Protein AF-A0A849QTW0-F1 (afdb_monomer_lite)

pLDDT: mean 86.09, std 13.55, range [34.03, 97.44]

Secondary structure (DSSP, 8-state):
-----GGGGSTT--HHHHHHHHHHHSSHHHHHHHHHTT-HHHHHTSTT--HHHHHHHHHHHHTSSSS--HHHH--SHHHHHHH-

Sequence (84 aa):
MSRMSEIREIPGIGEKTARRLIEHFGSEDAVLDAFKRHDVAAIAGAPGVGQKNAVTLVQGFIFRDENFSPDDFLKTKEAWRVYR

Foldseek 3Di:
DPDPQPLCLQPPDDPVLQVQLCVLQVHSVSSVVCLVVLVLVSSCPGPPQHSVNSNVRSQSSVCSPPPDDVCNVQVDPVSVVVVD

Structure (mmCIF, N/CA/C/O backbone):
data_AF-A0A849QTW0-F1
#
_entry.id   AF-A0A849QTW0-F1
#
loop_
_atom_site.group_PDB
_atom_site.id
_atom_site.type_symbol
_atom_site.label_atom_id
_atom_site.label_alt_id
_atom_site.label_comp_id
_atom_site.label_asym_id
_atom_site.label_entity_id
_atom_site.label_seq_id
_atom_site.pdbx_PDB_ins_code
_atom_site.Cartn_x
_atom_site.Cartn_y
_atom_site.Cartn_z
_atom_site.occupancy
_atom_site.B_iso_or_equiv
_atom_site.auth_seq_id
_atom_site.auth_comp_id
_atom_site.auth_asym_id
_atom_site.auth_atom_id
_atom_site.pdbx_PDB_model_num
ATOM 1 N N . MET A 1 1 ? 3.358 -1.578 24.815 1.00 34.03 1 MET A N 1
ATOM 2 C CA . MET A 1 1 ? 4.094 -1.939 23.584 1.00 34.03 1 MET A CA 1
ATOM 3 C C . MET A 1 1 ? 3.122 -1.769 22.427 1.00 34.03 1 MET A C 1
ATOM 5 O O . MET A 1 1 ? 2.223 -2.591 22.314 1.00 34.03 1 MET A O 1
ATOM 9 N N . SER A 1 2 ? 3.197 -0.678 21.653 1.00 43.09 2 SER A N 1
ATOM 10 C CA . SER A 1 2 ? 2.346 -0.556 20.457 1.00 43.09 2 SER A CA 1
ATOM 11 C C . SER A 1 2 ? 2.749 -1.644 19.476 1.00 43.09 2 SER A C 1
ATOM 13 O O . SER A 1 2 ? 3.912 -1.708 19.083 1.00 43.09 2 SER A O 1
ATOM 15 N N . ARG A 1 3 ? 1.802 -2.511 19.117 1.00 50.66 3 ARG A N 1
ATOM 16 C CA . ARG A 1 3 ? 1.955 -3.451 18.008 1.00 50.66 3 ARG A CA 1
ATOM 17 C C . ARG A 1 3 ? 2.265 -2.604 16.770 1.00 50.66 3 ARG A C 1
ATOM 19 O O . ARG A 1 3 ? 1.459 -1.749 16.413 1.00 50.66 3 ARG A O 1
ATOM 26 N N . MET A 1 4 ? 3.457 -2.740 16.192 1.00 57.12 4 MET A N 1
ATOM 27 C CA . MET A 1 4 ? 3.716 -2.184 14.863 1.00 57.12 4 MET A CA 1
ATOM 28 C C . MET A 1 4 ? 2.722 -2.861 13.917 1.00 57.12 4 MET A C 1
ATOM 30 O O . MET A 1 4 ? 2.674 -4.087 13.876 1.00 57.12 4 MET A O 1
ATOM 34 N N . SER A 1 5 ? 1.864 -2.073 13.270 1.00 72.12 5 SER A N 1
ATOM 35 C CA . SER A 1 5 ? 0.923 -2.573 12.268 1.00 72.12 5 SER A CA 1
ATOM 36 C C . SER A 1 5 ? 1.692 -3.089 11.056 1.00 72.12 5 SER A C 1
ATOM 38 O O . SER A 1 5 ? 2.632 -2.433 10.605 1.00 72.12 5 SER A O 1
ATOM 40 N N . GLU A 1 6 ? 1.289 -4.240 10.522 1.00 83.62 6 GLU A N 1
ATOM 41 C CA . GLU A 1 6 ? 1.912 -4.907 9.366 1.00 83.62 6 GLU A CA 1
ATOM 42 C C . GLU A 1 6 ? 1.885 -3.992 8.131 1.00 83.62 6 GLU A C 1
ATOM 44 O O . GLU A 1 6 ? 2.810 -3.956 7.323 1.00 83.62 6 GLU A O 1
ATOM 49 N N . ILE A 1 7 ? 0.864 -3.136 8.033 1.00 90.12 7 ILE A N 1
ATOM 50 C CA . ILE A 1 7 ? 0.751 -2.136 6.963 1.00 90.12 7 ILE A CA 1
ATOM 51 C C . ILE A 1 7 ? 1.923 -1.136 6.993 1.00 90.12 7 ILE A C 1
ATOM 53 O O . ILE A 1 7 ? 2.308 -0.600 5.956 1.00 90.12 7 ILE A O 1
ATOM 57 N N . ARG A 1 8 ? 2.526 -0.865 8.158 1.00 92.44 8 ARG A N 1
ATOM 58 C CA . ARG A 1 8 ? 3.671 0.059 8.270 1.00 92.44 8 ARG A CA 1
ATOM 59 C C . ARG A 1 8 ? 4.988 -0.536 7.783 1.00 92.44 8 ARG A C 1
ATOM 61 O O . ARG A 1 8 ? 5.957 0.206 7.654 1.00 92.44 8 ARG A O 1
ATOM 68 N N . GLU A 1 9 ? 5.031 -1.837 7.525 1.00 89.31 9 GLU A N 1
ATOM 69 C CA . GLU A 1 9 ?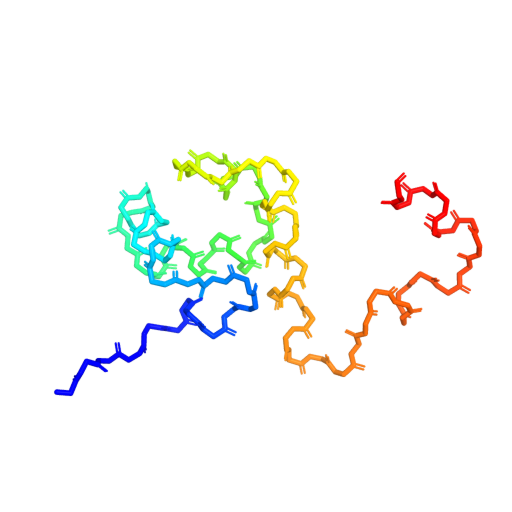 6.177 -2.484 6.886 1.00 89.31 9 GLU A CA 1
ATOM 70 C C . GLU A 1 9 ? 6.184 -2.237 5.370 1.00 89.31 9 GLU A C 1
ATOM 72 O O . GLU A 1 9 ? 7.203 -2.430 4.714 1.00 89.31 9 GLU A O 1
ATOM 77 N N . ILE A 1 10 ? 5.069 -1.755 4.805 1.00 90.12 10 ILE A N 1
ATOM 78 C CA . ILE A 1 10 ? 4.978 -1.383 3.394 1.00 90.12 10 ILE 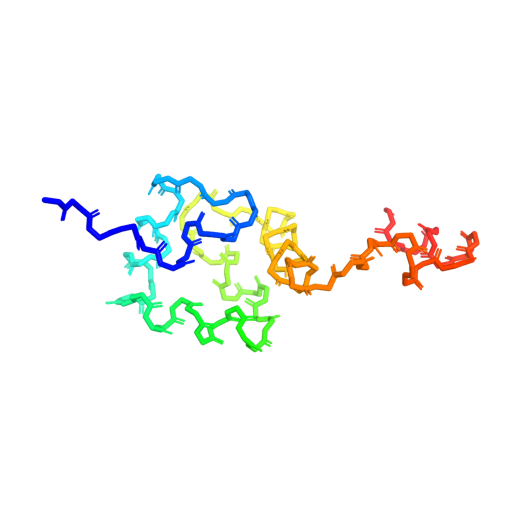A CA 1
ATOM 79 C C . ILE A 1 10 ? 5.761 -0.078 3.159 1.00 90.12 10 ILE A C 1
ATOM 81 O O . ILE A 1 10 ? 5.434 0.956 3.761 1.00 90.12 10 ILE A O 1
ATOM 85 N N . PRO A 1 11 ? 6.763 -0.077 2.256 1.00 89.38 11 PRO A N 1
ATOM 86 C CA . PRO A 1 11 ? 7.521 1.120 1.919 1.00 89.38 11 PRO A CA 1
ATOM 87 C C . PRO A 1 11 ? 6.616 2.289 1.511 1.00 89.38 11 PRO A C 1
ATOM 89 O O . PRO A 1 11 ? 5.717 2.155 0.683 1.00 89.38 11 PRO A O 1
ATOM 92 N N . GLY A 1 12 ? 6.861 3.459 2.102 1.00 90.88 12 GLY A N 1
ATOM 93 C CA . GLY A 1 12 ? 6.058 4.664 1.865 1.00 90.88 12 GLY A CA 1
ATOM 94 C C . GLY A 1 12 ? 4.847 4.828 2.792 1.00 90.88 12 GLY A C 1
ATOM 95 O O . GLY A 1 12 ? 4.207 5.883 2.758 1.00 90.88 12 GLY A O 1
ATOM 96 N N . ILE A 1 13 ? 4.555 3.864 3.675 1.00 93.75 13 ILE A N 1
ATOM 97 C CA . ILE A 1 13 ? 3.469 3.982 4.657 1.00 93.75 13 ILE A CA 1
ATOM 98 C C . ILE A 1 13 ? 3.998 4.378 6.039 1.00 93.75 13 ILE A C 1
ATOM 100 O O . ILE A 1 13 ? 4.510 3.576 6.812 1.00 93.75 13 ILE A O 1
ATOM 104 N N . GLY A 1 14 ? 3.793 5.649 6.390 1.00 92.50 14 GLY A N 1
ATOM 105 C CA . GLY A 1 14 ? 3.944 6.138 7.762 1.00 92.50 14 GLY A CA 1
ATOM 106 C C . GLY A 1 14 ? 2.649 6.044 8.577 1.00 92.50 14 GLY A C 1
ATOM 107 O O . GLY A 1 14 ? 1.571 5.801 8.039 1.00 92.50 14 GLY A O 1
ATOM 108 N N . GLU A 1 15 ? 2.734 6.352 9.874 1.00 92.75 15 GLU A N 1
ATOM 109 C CA . GLU A 1 15 ? 1.616 6.307 10.839 1.00 92.75 15 GLU A CA 1
ATOM 110 C C . GLU A 1 15 ? 0.335 6.999 10.336 1.00 92.75 15 GLU A C 1
ATOM 112 O O . GLU A 1 15 ? -0.762 6.451 10.400 1.00 92.75 15 GLU A O 1
ATOM 117 N N . LYS A 1 16 ? 0.470 8.212 9.781 1.00 92.94 16 LYS A N 1
ATOM 118 C CA . LYS A 1 16 ? -0.674 8.987 9.274 1.00 92.94 16 LYS A CA 1
ATOM 119 C C . LYS A 1 16 ? -1.353 8.303 8.090 1.00 92.94 16 LYS A C 1
ATOM 121 O O . LYS A 1 16 ? -2.573 8.357 7.993 1.00 92.94 16 LYS A O 1
ATOM 126 N N . THR A 1 17 ? -0.574 7.704 7.194 1.00 94.44 17 THR A N 1
ATOM 127 C CA . THR A 1 17 ? -1.096 7.005 6.016 1.00 94.44 17 THR A CA 1
ATOM 128 C C . THR A 1 17 ? -1.753 5.695 6.433 1.00 94.44 17 THR A C 1
ATOM 130 O O . THR A 1 17 ? -2.884 5.449 6.029 1.00 94.44 17 THR A O 1
ATOM 133 N N . ALA A 1 18 ? -1.108 4.921 7.314 1.00 95.19 18 ALA A N 1
ATOM 134 C CA . ALA A 1 18 ? -1.665 3.683 7.859 1.00 95.19 18 ALA A CA 1
ATOM 135 C C . ALA A 1 18 ? -3.028 3.931 8.518 1.00 95.19 18 ALA A C 1
ATOM 137 O O . ALA A 1 18 ? -4.007 3.268 8.192 1.00 95.19 18 ALA A O 1
ATOM 138 N N . ARG A 1 19 ? -3.119 4.958 9.372 1.00 94.50 19 ARG A N 1
ATOM 139 C CA . ARG A 1 19 ? -4.372 5.325 10.033 1.00 94.50 19 ARG A CA 1
ATOM 140 C C . ARG A 1 19 ? -5.481 5.678 9.042 1.00 94.50 19 ARG A C 1
ATOM 142 O O . ARG A 1 19 ? -6.583 5.171 9.184 1.00 94.50 19 ARG A O 1
ATOM 149 N N . ARG A 1 20 ? -5.202 6.505 8.029 1.00 95.06 20 ARG A N 1
ATOM 150 C CA . ARG A 1 20 ? -6.211 6.890 7.023 1.00 95.06 20 ARG A CA 1
ATOM 151 C C . ARG A 1 20 ? -6.688 5.707 6.189 1.00 95.06 20 ARG A C 1
ATOM 153 O O . ARG A 1 20 ? -7.861 5.650 5.846 1.00 95.06 20 ARG A O 1
ATOM 160 N N . LEU A 1 21 ? -5.789 4.780 5.865 1.00 96.25 21 LEU A N 1
ATOM 161 C CA . LEU A 1 21 ? -6.145 3.550 5.163 1.00 96.25 21 LEU A CA 1
ATOM 162 C C . LEU A 1 21 ? -7.058 2.684 6.037 1.00 96.25 21 LEU A C 1
ATOM 164 O O . LEU A 1 21 ? -8.124 2.294 5.582 1.00 96.25 21 LEU A O 1
ATOM 168 N N . ILE A 1 22 ? -6.708 2.460 7.305 1.00 96.19 22 ILE A N 1
ATOM 169 C CA . ILE A 1 22 ? -7.552 1.689 8.231 1.00 96.19 22 ILE A CA 1
ATOM 170 C C . ILE A 1 22 ? -8.912 2.372 8.435 1.00 96.19 22 ILE A C 1
ATOM 172 O O . ILE A 1 22 ? -9.936 1.701 8.395 1.00 96.1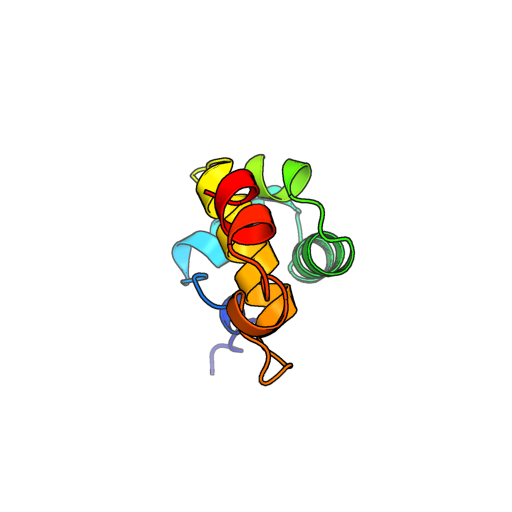9 22 ILE A O 1
ATOM 176 N N . GLU A 1 23 ? -8.945 3.697 8.602 1.00 95.56 23 GLU A N 1
ATOM 177 C CA . GLU A 1 23 ? -10.190 4.474 8.703 1.00 95.56 23 GLU A CA 1
ATOM 178 C C . GLU A 1 23 ? -11.052 4.341 7.428 1.00 95.56 23 GLU A C 1
ATOM 180 O O . GLU A 1 23 ? -12.272 4.258 7.526 1.00 95.56 23 GLU A O 1
ATOM 185 N N . HIS A 1 24 ? -10.438 4.287 6.239 1.00 96.69 24 HIS A N 1
ATOM 186 C CA . HIS A 1 24 ? -11.144 4.155 4.960 1.00 96.69 24 HIS A CA 1
ATOM 187 C C . HIS A 1 24 ? -11.680 2.737 4.705 1.00 96.69 24 HIS A C 1
ATOM 189 O O . HIS A 1 24 ? -12.822 2.579 4.283 1.00 96.69 24 HIS A O 1
ATOM 195 N N . PHE A 1 25 ? -10.865 1.712 4.962 1.00 96.62 25 PHE A N 1
ATOM 196 C CA . PHE A 1 25 ? -11.192 0.305 4.696 1.00 96.62 25 PHE A CA 1
ATOM 197 C C . PHE A 1 25 ? -11.891 -0.395 5.876 1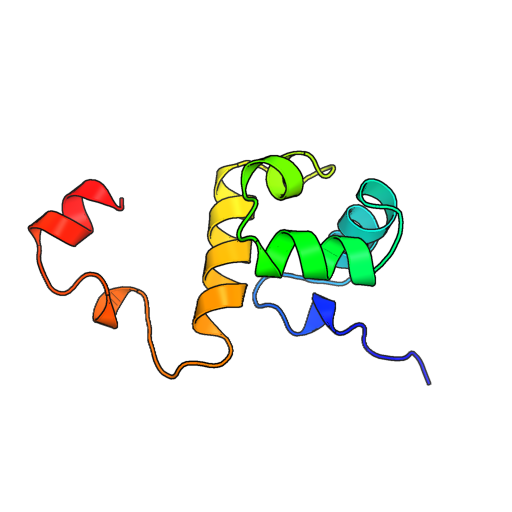.00 96.62 25 PHE A C 1
ATOM 199 O O . PHE A 1 25 ? -12.404 -1.502 5.729 1.00 96.62 25 PHE A O 1
ATOM 206 N N . GLY A 1 26 ? -11.909 0.226 7.056 1.00 96.44 26 GLY A N 1
ATOM 207 C CA . GLY A 1 26 ? -12.579 -0.262 8.263 1.00 96.44 26 GLY A CA 1
ATOM 208 C C . GLY A 1 26 ? -11.764 -1.239 9.118 1.00 96.44 26 GLY A C 1
ATOM 209 O O . GLY A 1 26 ? -12.113 -1.459 10.276 1.00 96.44 26 GLY A O 1
ATOM 210 N N . SER A 1 27 ? -10.679 -1.820 8.600 1.00 95.69 27 SER A N 1
ATOM 211 C CA . SER A 1 27 ? -9.773 -2.685 9.369 1.00 95.69 27 SER A CA 1
ATOM 212 C C . SER A 1 27 ? -8.398 -2.798 8.712 1.00 95.69 27 SER A C 1
ATOM 214 O O . SER A 1 27 ? -8.252 -2.531 7.521 1.00 95.69 27 SER A O 1
ATOM 216 N N . GLU A 1 28 ? -7.392 -3.222 9.479 1.00 94.88 28 GLU A N 1
ATOM 217 C CA . GLU A 1 28 ? -6.055 -3.511 8.948 1.00 94.88 28 GLU A CA 1
ATOM 218 C C . GLU A 1 28 ? -6.067 -4.676 7.943 1.00 94.88 28 GLU A C 1
ATOM 220 O O . GLU A 1 28 ? -5.477 -4.559 6.870 1.00 94.88 28 GLU A O 1
ATOM 225 N N . ASP A 1 29 ? -6.829 -5.737 8.217 1.00 95.88 29 ASP A N 1
ATOM 226 C CA . ASP A 1 29 ? -6.960 -6.885 7.311 1.00 95.88 29 ASP A CA 1
ATOM 227 C C . ASP A 1 29 ? -7.552 -6.493 5.950 1.00 95.88 29 ASP A C 1
ATOM 229 O O . ASP A 1 29 ? -7.079 -6.954 4.912 1.00 95.88 29 ASP A O 1
ATOM 233 N N . ALA A 1 30 ? -8.550 -5.602 5.932 1.00 97.06 30 ALA A N 1
ATOM 234 C CA . ALA A 1 30 ? -9.147 -5.109 4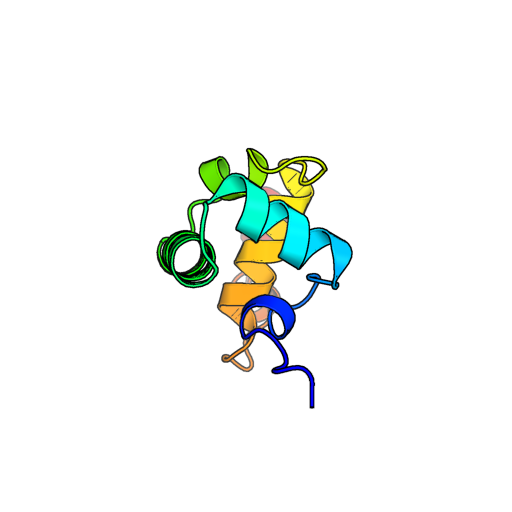.690 1.00 97.06 30 ALA A CA 1
ATOM 235 C C . ALA A 1 30 ? -8.160 -4.270 3.859 1.00 97.06 30 ALA A C 1
ATOM 237 O O . ALA A 1 30 ? -8.159 -4.358 2.631 1.00 97.06 30 ALA A O 1
ATOM 238 N N . VAL A 1 31 ? -7.285 -3.497 4.515 1.00 96.81 31 VAL A N 1
ATOM 239 C CA . VAL A 1 31 ? -6.196 -2.784 3.827 1.00 96.81 31 VAL A CA 1
ATOM 240 C C . VAL A 1 31 ? -5.225 -3.788 3.208 1.00 96.81 31 VAL A C 1
ATOM 242 O O . VAL A 1 31 ? -4.884 -3.665 2.032 1.00 96.81 31 VAL A O 1
ATOM 245 N N . LEU A 1 32 ? -4.797 -4.798 3.970 1.00 95.69 32 LEU A N 1
ATOM 246 C CA . LEU A 1 32 ? -3.883 -5.828 3.473 1.00 95.69 32 LEU A CA 1
ATOM 247 C C . LEU A 1 32 ? -4.498 -6.638 2.323 1.00 95.69 32 LEU A C 1
ATOM 249 O O . LEU A 1 32 ? -3.778 -6.971 1.385 1.00 95.69 32 LEU A O 1
ATOM 253 N N . ASP A 1 33 ? -5.803 -6.926 2.345 1.00 97.00 33 ASP A N 1
ATOM 254 C CA . ASP A 1 33 ? -6.492 -7.590 1.228 1.00 97.00 33 ASP A CA 1
ATOM 255 C C . ASP A 1 33 ? -6.479 -6.721 -0.041 1.00 97.00 33 ASP A C 1
ATOM 257 O O . ASP A 1 33 ? -6.183 -7.221 -1.127 1.00 97.00 33 ASP A O 1
ATOM 261 N N . ALA A 1 34 ? -6.694 -5.406 0.086 1.00 97.19 34 ALA A N 1
ATOM 262 C CA . ALA A 1 34 ? -6.588 -4.477 -1.042 1.00 97.19 34 ALA A CA 1
ATOM 263 C C . ALA A 1 34 ? -5.168 -4.443 -1.640 1.00 97.19 34 ALA A C 1
ATOM 265 O O . ALA A 1 34 ? -5.012 -4.472 -2.864 1.00 97.19 34 ALA A O 1
ATOM 266 N N . PHE A 1 35 ? -4.128 -4.455 -0.794 1.00 95.44 35 PHE A N 1
ATOM 267 C CA . PHE A 1 35 ? -2.737 -4.571 -1.247 1.00 95.44 35 PHE A CA 1
ATOM 268 C C . PHE A 1 35 ? -2.456 -5.918 -1.919 1.00 95.44 35 PHE A C 1
ATOM 270 O O . PHE A 1 35 ? -1.898 -5.930 -3.011 1.00 95.44 35 PHE A O 1
ATOM 277 N N . LYS A 1 36 ? -2.905 -7.040 -1.342 1.00 94.06 36 LYS A N 1
ATOM 278 C CA . LYS A 1 36 ? -2.747 -8.391 -1.922 1.00 94.06 36 LYS A CA 1
ATOM 279 C C . LYS A 1 36 ? -3.433 -8.542 -3.282 1.00 94.06 36 LYS A C 1
ATOM 281 O O . LYS A 1 36 ? -2.957 -9.297 -4.123 1.00 94.06 36 LYS A O 1
ATOM 286 N N . ARG A 1 37 ? -4.537 -7.828 -3.513 1.00 95.81 37 ARG A N 1
ATOM 287 C CA . ARG A 1 37 ? -5.242 -7.780 -4.808 1.00 95.81 37 ARG A CA 1
ATOM 288 C C . ARG A 1 37 ? -4.661 -6.759 -5.788 1.00 95.81 37 ARG A C 1
ATOM 290 O O . ARG A 1 37 ? -5.138 -6.683 -6.917 1.00 95.81 37 ARG A O 1
ATOM 297 N N . HIS A 1 38 ? -3.670 -5.974 -5.366 1.00 95.19 38 HIS A N 1
ATOM 298 C CA . HIS A 1 38 ? -3.120 -4.843 -6.113 1.00 95.19 38 HIS A CA 1
ATOM 299 C C . HIS A 1 38 ? -4.200 -3.833 -6.557 1.00 95.19 38 HIS A C 1
ATOM 301 O O . HIS A 1 38 ? -4.114 -3.257 -7.644 1.00 95.19 38 HIS A O 1
ATOM 307 N N . ASP A 1 39 ? -5.227 -3.606 -5.727 1.00 96.94 39 ASP A N 1
ATOM 308 C CA . ASP A 1 39 ? -6.345 -2.711 -6.046 1.00 96.94 39 ASP A CA 1
ATOM 309 C C . ASP A 1 39 ? -5.951 -1.235 -5.856 1.00 96.94 39 ASP A C 1
ATOM 311 O O . ASP A 1 39 ? -6.250 -0.577 -4.855 1.00 96.94 39 ASP A O 1
ATOM 315 N N . VAL A 1 40 ? -5.238 -0.706 -6.851 1.00 96.50 40 VAL A N 1
ATOM 316 C CA . VAL A 1 40 ? -4.774 0.688 -6.886 1.00 96.50 40 VAL A CA 1
ATOM 317 C C . VAL A 1 40 ? -5.941 1.673 -6.781 1.00 96.50 40 VAL A C 1
ATOM 319 O O . VAL A 1 40 ? -5.789 2.734 -6.174 1.00 96.50 40 VAL A O 1
ATOM 322 N N . ALA A 1 41 ? -7.098 1.346 -7.364 1.00 96.62 41 ALA A N 1
ATOM 323 C CA . ALA A 1 41 ? -8.255 2.233 -7.370 1.00 96.62 41 ALA A CA 1
ATOM 324 C C . ALA A 1 41 ? -8.838 2.384 -5.961 1.00 96.62 41 ALA A C 1
ATOM 326 O O . ALA A 1 41 ? -9.068 3.511 -5.520 1.00 96.62 41 ALA A O 1
ATOM 327 N N . ALA A 1 42 ? -9.001 1.274 -5.235 1.00 96.62 42 ALA A N 1
ATOM 328 C CA . ALA A 1 42 ? -9.439 1.303 -3.846 1.00 96.62 42 ALA A CA 1
ATOM 329 C C . ALA A 1 42 ? -8.440 2.059 -2.955 1.00 96.62 42 ALA A C 1
ATOM 331 O O . ALA A 1 42 ? -8.832 2.910 -2.159 1.00 96.62 42 ALA A O 1
ATOM 332 N N . ILE A 1 43 ? -7.134 1.825 -3.129 1.00 97.44 43 ILE A N 1
ATOM 333 C CA . ILE A 1 43 ? -6.089 2.500 -2.339 1.00 97.44 43 ILE A CA 1
ATOM 334 C C . ILE A 1 43 ? -6.066 4.013 -2.614 1.00 97.44 43 ILE A C 1
ATOM 336 O O . ILE A 1 43 ? -5.916 4.806 -1.683 1.00 97.44 43 ILE A O 1
ATOM 340 N N . ALA A 1 44 ? -6.266 4.433 -3.866 1.00 97.38 44 ALA A N 1
ATOM 341 C CA . ALA A 1 44 ? -6.384 5.844 -4.243 1.00 97.38 44 ALA A CA 1
ATOM 342 C C . ALA A 1 44 ? -7.675 6.517 -3.731 1.00 97.38 44 ALA A C 1
ATOM 344 O O . ALA A 1 44 ? -7.774 7.744 -3.749 1.00 97.38 44 ALA A O 1
ATOM 345 N N . GLY A 1 45 ? -8.668 5.740 -3.289 1.00 95.44 45 GLY A N 1
ATOM 346 C CA . GLY A 1 45 ? -9.888 6.252 -2.663 1.00 95.44 45 GLY A CA 1
ATOM 347 C C . GLY A 1 45 ? -9.674 6.763 -1.236 1.00 95.44 45 GLY A C 1
ATOM 348 O O . GLY A 1 45 ? -10.483 7.547 -0.732 1.00 95.44 45 GLY A O 1
ATOM 349 N N . ALA A 1 46 ? -8.575 6.368 -0.584 1.00 95.50 46 ALA A N 1
ATOM 350 C CA . ALA A 1 46 ? -8.292 6.770 0.783 1.00 95.50 46 ALA A CA 1
ATOM 351 C C . ALA A 1 46 ? -7.911 8.264 0.880 1.00 95.50 46 ALA A C 1
ATOM 353 O O . ALA A 1 46 ? -7.125 8.773 0.070 1.00 95.50 46 ALA A O 1
ATOM 354 N N . PRO A 1 47 ? -8.391 8.995 1.907 1.00 92.81 47 PRO A N 1
ATOM 355 C CA . PRO A 1 47 ? -8.083 10.412 2.072 1.00 92.81 47 PRO A CA 1
ATOM 356 C C . PRO A 1 47 ? -6.576 10.704 2.062 1.00 92.81 47 PRO A C 1
ATOM 358 O O . PRO A 1 47 ? -5.797 10.131 2.824 1.00 92.81 47 PRO A O 1
ATOM 361 N N . GLY A 1 48 ? -6.151 11.640 1.213 1.00 91.19 48 GLY A N 1
ATOM 362 C CA . GLY A 1 48 ? -4.743 12.031 1.098 1.00 91.19 48 GLY A CA 1
ATOM 363 C C . GLY A 1 48 ? -3.842 11.016 0.381 1.00 91.19 48 GLY A C 1
ATOM 364 O O . GLY A 1 48 ? -2.627 11.213 0.376 1.00 91.19 48 GLY A O 1
ATOM 365 N N . VAL A 1 49 ? -4.402 9.971 -0.238 1.00 94.06 49 VAL A N 1
ATOM 366 C CA . VAL A 1 49 ? -3.680 9.041 -1.117 1.00 94.06 49 VAL A CA 1
ATOM 367 C C . VAL A 1 49 ? -4.097 9.306 -2.564 1.00 94.06 49 VAL A C 1
ATOM 369 O O . VAL A 1 49 ? -5.093 8.794 -3.047 1.00 94.06 49 VAL A O 1
ATOM 372 N N . GLY A 1 50 ? -3.342 10.144 -3.277 1.00 93.69 50 GLY A N 1
ATOM 373 C CA . GLY A 1 50 ? -3.595 10.381 -4.703 1.00 93.69 50 GLY A CA 1
ATOM 374 C C . GLY A 1 50 ? -3.218 9.178 -5.575 1.00 93.69 50 GLY A C 1
ATOM 375 O O . GLY A 1 50 ? -2.401 8.355 -5.171 1.00 93.69 50 GLY A O 1
ATOM 376 N N . GLN A 1 51 ? -3.730 9.122 -6.809 1.00 93.88 51 GLN A N 1
ATOM 377 C CA . GLN A 1 51 ? -3.497 8.013 -7.754 1.00 93.88 51 GLN A CA 1
ATOM 378 C C . GLN A 1 51 ? -2.017 7.636 -7.913 1.00 93.88 51 GLN A C 1
ATOM 380 O O . GLN A 1 51 ? -1.661 6.468 -7.803 1.00 93.88 51 GLN A O 1
ATOM 385 N N . LYS A 1 52 ? -1.135 8.627 -8.109 1.00 92.50 52 LYS A N 1
ATOM 386 C CA . LYS A 1 52 ? 0.313 8.381 -8.220 1.00 92.50 52 LYS A CA 1
ATOM 387 C C . LYS A 1 52 ? 0.885 7.745 -6.953 1.00 92.50 52 LYS A C 1
ATOM 389 O O . LYS A 1 52 ? 1.665 6.809 -7.042 1.00 92.50 52 LYS A O 1
ATOM 394 N N . ASN A 1 53 ? 0.464 8.234 -5.786 1.00 94.69 53 ASN A N 1
ATOM 395 C CA . ASN A 1 53 ? 0.902 7.681 -4.511 1.00 94.69 53 ASN A CA 1
ATOM 396 C C . ASN A 1 53 ? 0.393 6.244 -4.334 1.00 94.69 53 ASN A C 1
ATOM 398 O O . ASN A 1 53 ? 1.164 5.380 -3.948 1.00 94.69 53 ASN A O 1
ATOM 402 N N . ALA A 1 54 ? -0.869 5.966 -4.676 1.00 96.19 54 ALA A N 1
ATOM 403 C CA . ALA A 1 54 ? -1.432 4.618 -4.609 1.00 96.19 54 ALA A CA 1
ATOM 404 C C . ALA A 1 54 ? -0.631 3.613 -5.450 1.00 96.19 54 ALA A C 1
ATOM 406 O O . ALA A 1 54 ? -0.280 2.549 -4.950 1.00 96.19 54 ALA A O 1
ATOM 407 N N . VAL A 1 55 ? -0.272 3.980 -6.687 1.00 94.31 55 VAL A N 1
ATOM 408 C CA . VAL A 1 55 ? 0.603 3.162 -7.544 1.00 94.31 55 VAL A CA 1
ATOM 409 C C . VAL A 1 55 ? 1.947 2.901 -6.860 1.00 94.31 55 VAL A C 1
ATOM 411 O O . VAL A 1 55 ? 2.360 1.750 -6.759 1.00 94.31 55 VAL A O 1
ATOM 414 N N . THR A 1 56 ? 2.602 3.943 -6.337 1.00 92.31 56 THR A N 1
ATOM 415 C CA . THR A 1 56 ? 3.889 3.805 -5.637 1.00 92.31 56 THR A CA 1
ATOM 416 C C . THR A 1 56 ? 3.792 2.907 -4.403 1.00 92.31 56 THR A C 1
ATOM 418 O O . THR A 1 56 ? 4.683 2.094 -4.179 1.00 92.31 56 THR A O 1
ATOM 421 N N . LEU A 1 57 ? 2.715 3.008 -3.620 1.00 94.25 57 LEU A N 1
ATOM 422 C CA . LEU A 1 57 ? 2.502 2.161 -2.445 1.00 94.25 57 LEU A CA 1
ATOM 423 C C . LEU A 1 57 ? 2.294 0.693 -2.833 1.00 94.25 57 LEU A C 1
ATOM 425 O O . LEU A 1 57 ? 2.880 -0.187 -2.210 1.00 94.25 57 LEU A O 1
ATOM 429 N N . VAL A 1 58 ? 1.491 0.417 -3.866 1.00 94.06 58 VAL A N 1
ATOM 430 C CA . VAL A 1 58 ? 1.265 -0.955 -4.357 1.00 94.06 58 VAL A CA 1
ATOM 431 C C . VAL A 1 58 ? 2.551 -1.554 -4.915 1.00 94.06 58 VAL A C 1
ATOM 433 O O . VAL A 1 58 ? 2.862 -2.704 -4.636 1.00 94.06 58 VAL A O 1
ATOM 436 N N . GLN A 1 59 ? 3.344 -0.772 -5.644 1.00 89.88 59 GLN A N 1
ATOM 437 C CA . GLN A 1 59 ? 4.665 -1.208 -6.101 1.00 89.88 59 GLN A CA 1
ATOM 438 C C . GLN A 1 59 ? 5.602 -1.487 -4.928 1.00 89.88 59 GLN A C 1
ATOM 440 O O . GLN A 1 59 ? 6.250 -2.526 -4.905 1.00 89.88 59 GLN A O 1
ATOM 445 N N . GLY A 1 60 ? 5.635 -0.598 -3.932 1.00 89.38 60 GLY A N 1
ATOM 446 C CA . GLY A 1 60 ? 6.391 -0.814 -2.701 1.00 89.38 60 GLY A CA 1
ATOM 447 C C . GLY A 1 60 ? 5.981 -2.104 -1.996 1.00 89.38 60 GLY A C 1
ATOM 448 O O . GLY A 1 60 ? 6.845 -2.812 -1.502 1.00 89.38 60 GLY A O 1
ATOM 449 N N . PHE A 1 61 ? 4.689 -2.441 -2.000 1.00 91.50 61 PHE A N 1
ATOM 450 C CA . PHE A 1 61 ? 4.182 -3.708 -1.477 1.00 91.50 61 PHE A CA 1
ATOM 451 C C . PHE A 1 61 ? 4.637 -4.920 -2.304 1.00 91.50 61 PHE A C 1
ATOM 453 O O . PHE A 1 61 ? 5.099 -5.893 -1.719 1.00 91.50 61 PHE A O 1
ATOM 460 N N . ILE A 1 62 ? 4.558 -4.855 -3.637 1.00 87.56 62 ILE A N 1
ATOM 461 C CA . ILE A 1 62 ? 4.982 -5.940 -4.542 1.00 87.56 62 ILE A CA 1
ATOM 462 C C . ILE A 1 62 ? 6.477 -6.243 -4.380 1.00 87.56 62 ILE A C 1
ATOM 464 O O . ILE A 1 62 ? 6.871 -7.399 -4.281 1.00 87.56 62 ILE A O 1
ATOM 468 N N . PHE A 1 63 ? 7.310 -5.204 -4.323 1.00 82.88 63 PHE A N 1
ATOM 469 C CA . PHE A 1 63 ? 8.768 -5.333 -4.320 1.00 82.88 63 PHE A CA 1
ATOM 470 C C . PHE A 1 63 ? 9.386 -5.420 -2.914 1.00 82.88 63 PHE A C 1
ATOM 472 O O . PHE A 1 63 ? 10.605 -5.384 -2.787 1.00 82.88 63 PHE A O 1
ATOM 479 N N . ARG A 1 64 ? 8.588 -5.498 -1.835 1.00 81.00 64 ARG A N 1
ATOM 480 C CA . ARG A 1 64 ? 9.137 -5.501 -0.461 1.00 81.00 64 ARG A CA 1
ATOM 481 C C . ARG A 1 64 ? 9.851 -6.804 -0.089 1.00 81.00 64 ARG A C 1
ATOM 483 O O . ARG A 1 64 ? 10.804 -6.763 0.681 1.00 81.00 64 ARG A O 1
ATOM 490 N N . ASP A 1 65 ? 9.360 -7.931 -0.606 1.00 67.12 65 ASP A N 1
ATOM 491 C CA . ASP A 1 65 ? 9.814 -9.285 -0.248 1.00 67.12 65 ASP A CA 1
ATOM 492 C C . ASP A 1 65 ? 10.705 -9.905 -1.335 1.00 67.12 65 ASP A C 1
ATOM 494 O O . ASP A 1 65 ? 11.374 -10.917 -1.119 1.00 67.12 65 ASP A O 1
ATOM 498 N N . GLU A 1 66 ? 10.754 -9.278 -2.508 1.00 61.03 66 GLU A N 1
ATOM 499 C CA . GLU A 1 66 ? 11.597 -9.698 -3.612 1.00 61.03 66 GLU A CA 1
ATOM 500 C C . GLU A 1 66 ? 12.805 -8.760 -3.687 1.00 61.03 66 GLU A C 1
ATOM 502 O O . GLU A 1 66 ? 12.653 -7.544 -3.675 1.00 61.03 66 GLU A O 1
ATOM 507 N N . ASN A 1 67 ? 14.022 -9.292 -3.850 1.00 61.88 67 ASN A N 1
ATOM 508 C CA . ASN A 1 67 ? 15.201 -8.495 -4.246 1.00 61.88 67 ASN A CA 1
ATOM 509 C C . ASN A 1 67 ? 15.070 -7.955 -5.694 1.00 61.88 67 ASN A C 1
ATOM 511 O O . ASN A 1 67 ? 16.063 -7.837 -6.407 1.00 61.88 67 ASN A O 1
ATOM 515 N N . PHE A 1 68 ? 13.843 -7.697 -6.145 1.00 63.84 68 PHE A N 1
ATOM 516 C CA . PHE A 1 68 ? 13.473 -7.203 -7.454 1.00 63.84 68 PHE A CA 1
ATOM 517 C C . PHE A 1 68 ? 13.128 -5.725 -7.334 1.00 63.84 68 PHE A C 1
ATOM 519 O O . PHE A 1 68 ? 12.231 -5.312 -6.607 1.00 63.84 68 PHE A O 1
ATOM 526 N N . SER A 1 69 ? 13.849 -4.921 -8.088 1.00 68.50 69 SER A N 1
ATOM 527 C CA . SER A 1 69 ? 13.544 -3.527 -8.348 1.00 68.50 69 SER A CA 1
ATOM 528 C C . SER A 1 69 ? 12.681 -3.396 -9.611 1.00 68.50 69 SER A C 1
ATOM 530 O O . SER A 1 69 ? 12.614 -4.319 -10.429 1.00 68.50 69 SER A O 1
ATOM 532 N N . PRO A 1 70 ? 12.053 -2.231 -9.852 1.00 68.88 70 PRO A N 1
ATOM 533 C CA . PRO A 1 70 ? 11.446 -1.940 -11.146 1.00 68.88 70 PRO A CA 1
ATOM 534 C C . PRO A 1 70 ? 12.410 -2.156 -12.324 1.00 68.88 70 PRO A C 1
ATOM 536 O O . PRO A 1 70 ? 11.957 -2.554 -13.393 1.00 68.88 70 PRO A O 1
ATOM 539 N N . ASP A 1 71 ? 13.722 -1.961 -12.139 1.00 68.62 71 ASP A N 1
ATOM 540 C CA . ASP A 1 71 ? 14.754 -2.237 -13.147 1.00 68.62 71 ASP A CA 1
ATOM 541 C C . ASP A 1 71 ? 14.848 -3.728 -13.519 1.00 68.62 71 ASP A C 1
ATOM 543 O O . ASP A 1 71 ? 15.123 -4.063 -14.674 1.00 68.62 71 ASP A O 1
ATOM 547 N N . ASP A 1 72 ? 14.555 -4.632 -12.580 1.00 68.62 72 ASP A N 1
ATOM 548 C CA . ASP A 1 72 ? 14.529 -6.075 -12.830 1.00 68.62 72 ASP A CA 1
ATOM 549 C C . ASP A 1 72 ? 13.319 -6.498 -13.677 1.00 68.62 72 ASP A C 1
ATOM 551 O O . ASP A 1 72 ? 13.396 -7.479 -14.423 1.00 68.62 72 ASP A O 1
ATOM 555 N N . PHE A 1 73 ? 12.221 -5.738 -13.616 1.00 68.88 73 PHE A N 1
ATOM 556 C CA . PHE A 1 73 ? 11.030 -5.941 -14.446 1.00 68.88 73 PHE A CA 1
ATOM 557 C C . PHE A 1 73 ? 11.133 -5.207 -15.796 1.00 68.88 73 PHE A C 1
ATOM 559 O O . PHE A 1 73 ? 10.858 -5.771 -16.857 1.00 68.88 73 PHE A O 1
ATOM 566 N N . LEU A 1 74 ? 11.583 -3.951 -15.785 1.00 78.69 74 LEU A N 1
ATOM 567 C CA . LEU A 1 74 ? 11.667 -3.058 -16.942 1.00 78.69 74 LEU A CA 1
ATOM 568 C C . LEU A 1 74 ? 13.029 -3.182 -17.645 1.00 78.69 74 LEU A C 1
ATOM 570 O O . LEU A 1 74 ? 13.776 -2.216 -17.781 1.00 78.69 74 LEU A O 1
ATOM 574 N N . LYS A 1 75 ? 13.358 -4.380 -18.140 1.00 77.12 75 LYS A N 1
ATOM 575 C CA . LYS A 1 75 ? 14.684 -4.673 -18.729 1.00 77.12 75 LYS A CA 1
ATOM 576 C C . LYS A 1 75 ? 14.980 -3.976 -20.061 1.00 77.12 75 LYS A C 1
ATOM 578 O O . LYS A 1 75 ? 16.102 -4.059 -20.559 1.00 77.12 75 LYS A O 1
ATOM 583 N N . THR A 1 76 ? 13.993 -3.325 -20.675 1.00 79.00 76 THR A N 1
ATOM 584 C CA . THR A 1 76 ? 14.146 -2.669 -21.979 1.00 79.00 76 THR A CA 1
ATOM 585 C C . THR A 1 76 ? 13.901 -1.170 -21.886 1.00 79.00 76 THR A C 1
ATOM 587 O O . THR A 1 76 ? 13.135 -0.682 -21.051 1.00 79.00 76 THR A O 1
ATOM 590 N N . LYS A 1 77 ? 14.541 -0.417 -22.788 1.00 75.56 77 LYS A N 1
ATOM 591 C CA . LYS A 1 77 ? 14.345 1.037 -22.897 1.00 75.56 77 LYS A CA 1
ATOM 592 C C . LYS A 1 77 ? 12.890 1.366 -23.239 1.00 75.56 77 LYS A C 1
ATOM 594 O O . LYS A 1 77 ? 12.365 2.385 -22.804 1.00 75.56 77 LYS A O 1
ATOM 599 N N . GLU A 1 78 ? 12.241 0.490 -23.995 1.00 79.00 78 GLU A N 1
ATOM 600 C CA . GLU A 1 78 ? 10.845 0.560 -24.408 1.00 79.00 78 GLU A CA 1
ATOM 601 C C . GLU A 1 78 ? 9.899 0.365 -23.219 1.00 79.00 78 GLU A C 1
ATOM 603 O O 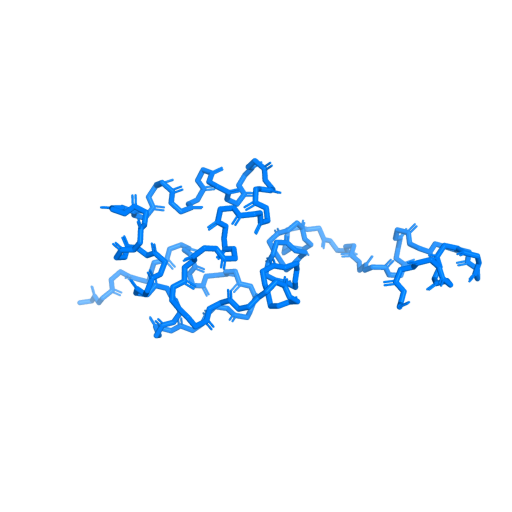. GLU A 1 78 ? 8.970 1.154 -23.058 1.00 79.00 78 GLU A O 1
ATOM 608 N N . ALA A 1 79 ? 10.163 -0.617 -22.348 1.00 77.62 79 ALA A N 1
ATOM 609 C CA . ALA A 1 79 ? 9.376 -0.842 -21.134 1.00 77.62 79 ALA A CA 1
ATOM 610 C C . ALA A 1 79 ? 9.454 0.370 -20.192 1.00 77.62 79 ALA A C 1
ATOM 612 O O . ALA A 1 79 ? 8.432 0.863 -19.716 1.00 77.62 79 ALA A O 1
ATOM 613 N N . TRP A 1 80 ? 10.655 0.928 -20.015 1.00 81.38 80 TRP A N 1
ATOM 614 C CA . TRP A 1 80 ? 10.856 2.172 -19.268 1.00 81.38 80 TRP A CA 1
ATOM 615 C C . TRP A 1 80 ? 10.107 3.369 -19.855 1.00 81.38 80 TRP A C 1
ATOM 617 O O . TRP A 1 80 ? 9.636 4.227 -19.109 1.00 81.38 80 TRP A O 1
ATOM 627 N N . ARG A 1 81 ? 9.993 3.439 -21.185 1.00 79.88 81 ARG A N 1
ATOM 628 C CA . ARG A 1 81 ? 9.327 4.543 -21.886 1.00 79.88 81 ARG A CA 1
ATOM 629 C C . ARG A 1 81 ? 7.817 4.563 -21.662 1.00 79.88 81 ARG A C 1
ATOM 631 O O . ARG A 1 81 ? 7.239 5.639 -21.664 1.00 79.88 81 ARG A O 1
ATOM 638 N N . VAL A 1 82 ? 7.196 3.394 -21.504 1.00 79.69 82 VAL A N 1
ATOM 639 C CA . VAL A 1 82 ? 5.755 3.264 -21.218 1.00 79.69 82 VAL A CA 1
ATOM 640 C C . VAL A 1 82 ? 5.458 3.477 -19.731 1.00 79.69 82 VAL A C 1
ATOM 642 O O . VAL A 1 82 ? 4.376 3.932 -19.379 1.00 79.69 82 VAL A O 1
ATOM 645 N N . TYR A 1 83 ? 6.413 3.157 -18.857 1.00 75.44 83 TYR A N 1
ATOM 646 C CA . TYR A 1 83 ? 6.251 3.227 -17.406 1.00 75.44 83 TYR A CA 1
ATOM 647 C C . TYR A 1 83 ? 6.319 4.649 -16.814 1.00 75.44 83 TYR A C 1
ATOM 649 O O . TYR A 1 83 ? 5.746 4.889 -15.751 1.00 75.44 83 TYR A O 1
ATOM 657 N N . ARG A 1 84 ? 7.043 5.575 -17.459 1.00 69.38 84 ARG A N 1
ATOM 658 C CA . ARG A 1 84 ? 7.278 6.943 -16.961 1.00 69.38 84 ARG A CA 1
ATOM 659 C C . ARG A 1 84 ? 6.238 7.969 -17.396 1.00 69.38 84 ARG A C 1
ATOM 661 O O . ARG A 1 84 ? 5.879 7.974 -18.591 1.00 69.38 84 ARG A O 1
#

Radius of gyration: 13.83 Å; chains: 1; bounding box: 28×22×48 Å